Protein AF-A0A9Q3J7K1-F1 (afdb_monomer_lite)

Radius of gyration: 27.36 Å; chains: 1; bounding box: 69×39×63 Å

Secondary structure (DSSP, 8-state):
----------EEEEETTTEEEE---GGGTTS-SEEEGGG--PPPP--TTT-TT--PPPPPPP---GGG-SS-----SEEEEEEETTEEEEEEE-PPP----TTS---EEEEEEEEEEEETTEEEEEEEEEE---SS----EEEESP-------

Sequence (153 aa):
MRDSSVGPFTIIKFIGKNSEEVKLTEERSRKHSVFPVSIVKPYFQTEEDKFPSRKKSPNPPEIVDVEDSPGPVKKIINARNIRLNGKDQRQYLTPPEIVEVEDSPQPVKKIINARKIILNGKDQRQYLVRFKNRQQIKTNSWLKMPYQMGTFI

Foldseek 3Di:
DDPPDDDDWDFPDDDPDFKTFTDDDPVCPVDGRIDTPVSDDDDDDDDCVVCVPDDDDPDDDDDDDPVPDPDDQPDFPDKDWDQDPNDIDIDTDGDDDDPPPVPDQQAWPDFPDKDWDQDPNDIFIWTQTDGDDDDDDPDRDIDGDPDPHDDDD

Organism: NCBI:txid1389203

Structure (mmCIF, N/CA/C/O backbone):
data_AF-A0A9Q3J7K1-F1
#
_entry.id   AF-A0A9Q3J7K1-F1
#
loop_
_atom_site.group_PDB
_atom_site.id
_atom_site.type_symbol
_atom_site.label_atom_id
_atom_site.label_alt_id
_atom_site.label_comp_id
_atom_site.label_asym_id
_atom_site.label_entity_id
_atom_site.label_seq_id
_atom_site.pdbx_PDB_ins_code
_atom_site.Cartn_x
_atom_site.Cartn_y
_atom_site.Cartn_z
_atom_site.occupancy
_atom_site.B_iso_or_equiv
_atom_site.auth_seq_id
_atom_site.auth_comp_id
_atom_site.auth_asym_id
_atom_site.auth_atom_id
_atom_site.pdbx_PDB_model_num
ATOM 1 N N . MET A 1 1 ? -17.997 -6.821 -1.930 1.00 43.47 1 MET A N 1
ATOM 2 C CA . MET A 1 1 ? -17.929 -5.695 -0.970 1.00 43.47 1 MET A CA 1
ATOM 3 C C . MET A 1 1 ? -16.469 -5.525 -0.577 1.00 43.47 1 MET A C 1
ATOM 5 O O . MET A 1 1 ? -15.836 -6.536 -0.312 1.00 43.47 1 MET A O 1
ATOM 9 N N . ARG A 1 2 ? -15.885 -4.322 -0.659 1.00 52.41 2 ARG A N 1
ATOM 10 C CA . ARG A 1 2 ? -14.481 -4.111 -0.262 1.00 52.41 2 ARG A CA 1
ATOM 11 C C . ARG A 1 2 ? -14.428 -3.989 1.258 1.00 52.41 2 ARG A C 1
ATOM 13 O O . ARG A 1 2 ? -15.049 -3.078 1.797 1.00 52.41 2 ARG A O 1
ATOM 20 N N . ASP A 1 3 ? -13.683 -4.869 1.915 1.00 52.28 3 ASP A N 1
ATOM 21 C CA . ASP A 1 3 ? -13.333 -4.731 3.329 1.00 52.28 3 ASP A CA 1
ATOM 22 C C . ASP A 1 3 ? -12.390 -3.531 3.497 1.00 52.28 3 ASP A C 1
ATOM 24 O O . ASP A 1 3 ? -11.168 -3.672 3.498 1.00 52.28 3 ASP A O 1
ATOM 28 N N . SER A 1 4 ? -12.938 -2.318 3.590 1.00 75.19 4 SER A N 1
ATOM 29 C CA . SER A 1 4 ? -12.149 -1.126 3.905 1.00 75.19 4 SER A CA 1
ATOM 30 C C . SER A 1 4 ? -11.947 -1.036 5.417 1.00 75.19 4 SER A C 1
ATOM 32 O O . SER A 1 4 ? -12.564 -0.219 6.101 1.00 75.19 4 SER A O 1
ATOM 34 N N . SER A 1 5 ? -11.104 -1.910 5.964 1.00 82.06 5 SER A N 1
ATOM 35 C CA . SER A 1 5 ? -10.513 -1.668 7.281 1.00 82.06 5 SER A CA 1
ATOM 36 C C . SER A 1 5 ? -9.595 -0.456 7.175 1.00 82.06 5 SER A C 1
ATOM 38 O O . SER A 1 5 ? -8.946 -0.261 6.146 1.00 82.06 5 SER A O 1
ATOM 40 N N . VAL A 1 6 ? -9.555 0.385 8.208 1.00 83.19 6 VAL A N 1
ATOM 41 C CA . VAL A 1 6 ? -8.732 1.586 8.143 1.00 83.19 6 VAL A CA 1
ATOM 42 C C . VAL A 1 6 ? -7.902 1.772 9.388 1.00 83.19 6 VAL A C 1
ATOM 44 O O . VAL A 1 6 ? -8.455 1.793 10.478 1.00 83.19 6 VAL A O 1
ATOM 47 N N . GLY A 1 7 ? -6.612 2.013 9.160 1.00 73.69 7 GLY A N 1
ATOM 48 C CA . GLY A 1 7 ? -5.622 2.347 10.170 1.00 73.69 7 GLY A CA 1
ATOM 49 C C . GLY A 1 7 ? -5.248 1.168 11.072 1.00 73.69 7 GLY A C 1
ATOM 50 O O . GLY A 1 7 ? -6.078 0.305 11.356 1.00 73.69 7 GLY A O 1
ATOM 51 N N . PRO A 1 8 ? -4.012 1.142 11.577 1.00 86.50 8 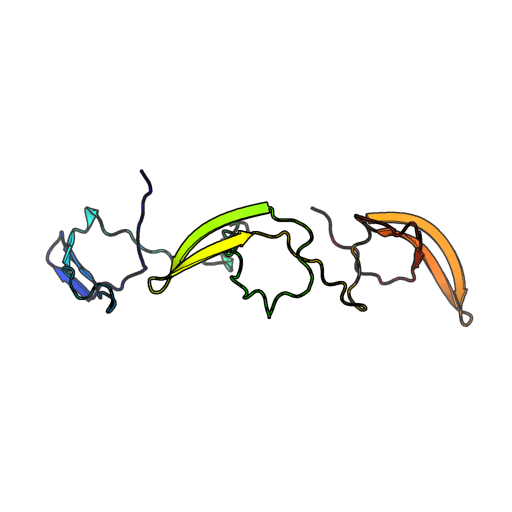PRO A N 1
ATOM 52 C CA . PRO A 1 8 ? -3.781 0.708 12.939 1.00 86.50 8 PRO A CA 1
ATOM 53 C C . PRO A 1 8 ? -4.187 1.843 13.888 1.00 86.50 8 PRO A C 1
ATOM 55 O O . PRO A 1 8 ? -3.805 2.997 13.689 1.00 86.50 8 PRO A O 1
ATOM 58 N N . PHE A 1 9 ? -4.956 1.522 14.924 1.00 90.50 9 PHE A N 1
ATOM 59 C CA . PHE A 1 9 ? -5.256 2.455 16.003 1.00 90.50 9 PHE A CA 1
ATOM 60 C C . PHE A 1 9 ? -4.846 1.874 17.348 1.00 90.50 9 PHE A C 1
ATOM 62 O O . PHE A 1 9 ? -4.862 0.660 17.545 1.00 90.50 9 PHE A O 1
ATOM 69 N N . THR A 1 10 ? -4.503 2.753 18.284 1.00 90.50 10 THR A N 1
ATOM 70 C CA . THR A 1 10 ? -4.155 2.360 19.649 1.00 90.50 10 THR A CA 1
ATOM 71 C C . THR A 1 10 ? -5.411 2.302 20.510 1.00 90.50 10 THR A C 1
ATOM 73 O O . THR A 1 10 ? -6.167 3.275 20.570 1.00 90.50 10 THR A O 1
ATOM 76 N N . ILE A 1 11 ? -5.611 1.180 21.198 1.00 91.38 11 ILE A N 1
ATOM 77 C CA . ILE A 1 11 ? -6.655 1.032 22.214 1.00 91.38 11 ILE A CA 1
ATOM 78 C C . ILE A 1 11 ? -6.185 1.756 23.477 1.00 91.38 11 ILE A C 1
ATOM 80 O O . ILE A 1 11 ? -5.095 1.495 23.980 1.00 91.38 11 ILE A O 1
ATOM 84 N N . ILE A 1 12 ? -7.000 2.685 23.968 1.00 91.62 12 ILE A N 1
ATOM 85 C CA . ILE A 1 12 ? -6.739 3.438 25.198 1.00 91.62 12 ILE A CA 1
ATOM 86 C C . ILE A 1 12 ? -7.236 2.638 26.401 1.00 91.62 12 ILE A C 1
ATOM 88 O O . ILE A 1 12 ? -6.515 2.479 27.383 1.00 91.62 12 ILE A O 1
ATOM 92 N N . LYS A 1 13 ? -8.479 2.147 26.335 1.00 92.06 13 LYS A N 1
ATOM 93 C CA . LYS A 1 13 ? -9.107 1.387 27.420 1.00 92.06 13 LYS A CA 1
ATOM 94 C C . LYS A 1 13 ? -10.199 0.454 26.911 1.00 92.06 13 LYS A C 1
ATOM 96 O O . LYS A 1 13 ? -10.828 0.715 25.888 1.00 92.06 13 LYS A O 1
ATOM 101 N N . PHE A 1 14 ? -10.477 -0.586 27.687 1.00 91.81 14 PHE A N 1
ATOM 102 C CA . PHE A 1 14 ? -11.640 -1.448 27.498 1.00 91.81 14 PHE A CA 1
ATOM 103 C C . PHE A 1 14 ? -12.835 -0.879 28.263 1.00 91.81 14 PHE A C 1
ATOM 105 O O . PHE A 1 14 ? -12.733 -0.548 29.446 1.00 91.81 14 PHE A O 1
ATOM 112 N N . ILE A 1 15 ? -13.973 -0.752 27.585 1.00 88.81 15 ILE A N 1
ATOM 113 C CA . ILE A 1 15 ? -15.240 -0.318 28.172 1.00 88.81 15 ILE A CA 1
ATOM 114 C C . ILE A 1 15 ? -16.125 -1.556 28.311 1.00 88.81 15 ILE A C 1
ATOM 116 O O . ILE A 1 15 ? -16.802 -1.992 27.378 1.00 88.81 15 ILE A O 1
ATOM 120 N N . GLY A 1 16 ? -16.098 -2.141 29.508 1.00 89.94 16 GLY A N 1
ATOM 121 C CA . GLY A 1 16 ? -16.775 -3.405 29.779 1.00 89.94 16 GLY A CA 1
ATOM 122 C C . GLY A 1 16 ? -16.193 -4.555 28.950 1.00 89.94 16 GLY A C 1
ATOM 123 O O . GLY A 1 16 ? -15.001 -4.583 28.661 1.00 89.94 16 GLY A O 1
ATOM 124 N N . LYS A 1 17 ? -17.041 -5.525 28.589 1.00 89.44 17 LYS A N 1
ATOM 125 C CA . LYS A 1 17 ? -16.628 -6.731 27.845 1.00 89.44 17 LYS A CA 1
ATOM 126 C C . LYS A 1 17 ? -16.696 -6.580 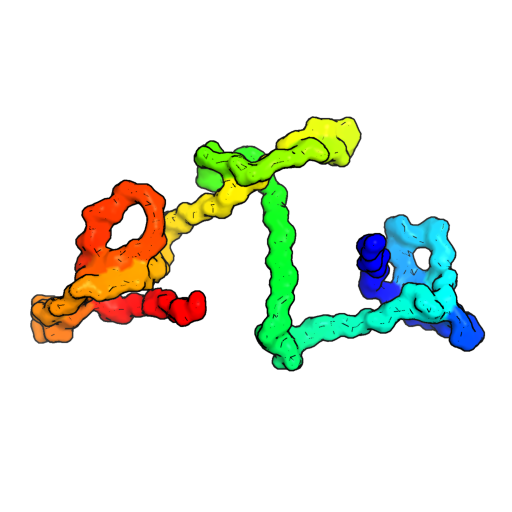26.325 1.00 89.44 17 LYS A C 1
ATOM 128 O O . LYS A 1 17 ? -16.065 -7.351 25.613 1.00 89.44 17 LYS A O 1
ATOM 133 N N . ASN A 1 18 ? -17.485 -5.623 25.837 1.00 92.25 18 ASN A N 1
ATOM 134 C CA . ASN A 1 18 ? -17.936 -5.616 24.444 1.00 92.25 18 ASN A CA 1
ATOM 135 C C . ASN A 1 18 ? -17.453 -4.406 23.647 1.00 92.25 18 ASN A C 1
ATOM 137 O O . ASN A 1 18 ? -17.707 -4.368 22.444 1.00 92.25 18 ASN A O 1
ATOM 141 N N . SER A 1 19 ? -16.774 -3.445 24.278 1.00 92.31 19 SER A N 1
ATOM 142 C CA . SER A 1 19 ? -16.375 -2.200 23.625 1.00 92.31 19 SER A CA 1
ATOM 143 C C . SER A 1 19 ? -14.968 -1.766 24.015 1.00 92.31 19 SER A C 1
ATOM 145 O O . SER A 1 19 ? -14.513 -1.990 25.135 1.00 92.31 19 SER A O 1
ATOM 147 N N . GLU A 1 20 ? -14.307 -1.082 23.094 1.00 93.00 20 GLU A N 1
ATOM 148 C CA . GLU A 1 20 ? -12.959 -0.545 23.244 1.00 93.00 20 GLU A CA 1
ATOM 149 C C . GLU A 1 20 ? -12.952 0.932 22.870 1.00 93.00 20 GLU A C 1
ATOM 151 O O . GLU A 1 20 ? -13.578 1.348 21.893 1.00 93.00 20 GLU A O 1
ATOM 156 N N . GLU A 1 21 ? -12.240 1.735 23.653 1.00 92.25 21 GLU A N 1
ATOM 157 C CA . GLU A 1 21 ? -11.950 3.115 23.303 1.00 92.25 21 GLU A CA 1
ATOM 158 C C . GLU A 1 21 ? -10.641 3.193 22.525 1.00 92.25 21 GLU A C 1
ATOM 160 O O . GLU A 1 21 ? -9.602 2.692 22.955 1.00 92.25 21 GLU A O 1
ATOM 165 N N . VAL A 1 22 ? -10.698 3.870 21.388 1.00 91.88 22 VAL A N 1
ATOM 166 C CA . VAL A 1 22 ? -9.646 3.942 20.390 1.00 91.88 22 VAL A CA 1
ATOM 167 C C . VAL A 1 22 ? -9.174 5.384 20.240 1.00 91.88 22 VAL A C 1
ATOM 169 O O . VAL A 1 22 ? -9.975 6.314 20.117 1.00 91.88 22 VAL A O 1
ATOM 172 N N . LYS A 1 23 ? -7.853 5.580 20.198 1.00 91.44 23 LYS A N 1
ATOM 173 C CA . LYS A 1 23 ? -7.246 6.884 19.919 1.00 91.44 23 LYS A CA 1
ATOM 174 C C . LYS A 1 23 ? -7.400 7.225 18.436 1.00 91.44 23 LYS A C 1
ATOM 176 O O . LYS A 1 23 ? -6.674 6.697 17.596 1.00 91.44 23 LYS A O 1
ATOM 181 N N . LEU A 1 24 ? -8.342 8.109 18.118 1.00 88.44 24 LEU A N 1
ATOM 182 C CA . LEU A 1 24 ? -8.574 8.584 16.754 1.00 88.44 24 LEU A CA 1
ATOM 183 C C . LEU A 1 24 ? -7.597 9.709 16.380 1.00 88.44 24 LEU A C 1
ATOM 185 O O . LEU A 1 24 ? -7.267 10.561 17.202 1.00 88.44 24 LEU A O 1
ATOM 189 N N . THR A 1 25 ? -7.144 9.712 15.126 1.00 86.44 25 THR A N 1
ATOM 190 C CA . THR A 1 25 ? -6.385 10.818 14.523 1.00 86.44 25 THR A CA 1
ATOM 191 C C . THR A 1 25 ? -7.285 12.027 14.252 1.00 86.44 25 THR A C 1
ATOM 193 O O . THR A 1 25 ? -8.509 11.892 14.188 1.00 86.44 25 THR A O 1
ATOM 196 N N . GLU A 1 26 ? -6.695 13.213 14.072 1.00 79.88 26 GLU A N 1
ATOM 197 C CA . GLU A 1 26 ? -7.425 14.488 13.944 1.00 79.88 26 GLU A CA 1
ATOM 198 C C . GLU A 1 26 ? -8.507 14.470 12.856 1.00 79.88 26 GLU A C 1
ATOM 200 O O . GLU A 1 26 ? -9.624 14.935 13.091 1.00 79.88 26 GLU A O 1
ATOM 205 N N . GLU A 1 27 ? -8.241 13.817 11.720 1.00 82.75 27 GLU A N 1
ATOM 206 C CA . GLU A 1 27 ? -9.197 13.625 10.618 1.00 82.75 27 GLU A CA 1
ATOM 207 C C . GLU A 1 27 ? -10.496 12.910 11.042 1.00 82.75 27 GLU A C 1
ATOM 209 O O . GLU A 1 27 ? -11.526 13.006 10.373 1.00 82.75 27 GLU A O 1
ATOM 214 N N . ARG A 1 28 ? -10.459 12.158 12.150 1.00 82.56 28 ARG A N 1
ATOM 215 C CA . ARG A 1 28 ? -11.559 11.325 12.665 1.00 82.56 28 ARG A CA 1
ATOM 216 C C . ARG A 1 28 ? -12.027 11.729 14.049 1.00 82.56 28 ARG A C 1
ATOM 218 O O . ARG A 1 28 ? -12.910 11.067 14.583 1.00 82.56 28 ARG A O 1
ATOM 225 N N . SER A 1 29 ? -11.508 12.827 14.586 1.00 82.06 29 SER A N 1
ATOM 226 C CA . SER A 1 29 ? -11.879 13.380 15.894 1.00 82.06 29 SER A CA 1
ATOM 227 C C . SER A 1 29 ? -13.389 13.586 16.072 1.00 82.06 29 SER A C 1
ATOM 229 O O . SER A 1 29 ? -13.902 13.490 17.179 1.00 82.06 29 SER A O 1
ATOM 231 N N . ARG A 1 30 ? -14.120 13.820 14.973 1.00 86.94 30 ARG A N 1
ATOM 232 C CA . ARG A 1 30 ? -15.584 13.988 14.963 1.00 86.94 30 ARG A CA 1
ATOM 233 C C . ARG A 1 30 ? -16.376 12.684 15.124 1.00 86.94 30 ARG A C 1
ATOM 235 O O . ARG A 1 30 ? -17.594 12.742 15.255 1.00 86.94 30 ARG A O 1
ATOM 242 N N . LYS A 1 31 ? -15.735 11.513 15.041 1.00 86.69 31 LYS A N 1
ATOM 243 C CA . LYS A 1 31 ? -16.390 10.209 15.230 1.00 86.69 31 LYS A CA 1
ATOM 244 C C . LYS A 1 31 ? -16.275 9.761 16.685 1.00 86.69 31 LYS A C 1
ATOM 246 O O . LYS A 1 31 ? -15.355 10.158 17.391 1.00 86.69 31 LYS A O 1
ATOM 251 N N . HIS A 1 32 ? -17.191 8.894 17.116 1.00 86.31 32 HIS A N 1
ATOM 252 C CA . HIS A 1 32 ? -17.109 8.276 18.438 1.00 86.31 32 HIS A CA 1
ATOM 253 C C . HIS A 1 32 ? -15.803 7.486 18.582 1.00 86.31 32 HIS A C 1
ATOM 255 O O . HIS A 1 32 ? -15.471 6.693 17.704 1.00 86.31 32 HIS A O 1
ATOM 261 N N . SER A 1 33 ? -15.084 7.697 19.687 1.00 91.31 33 SER A N 1
ATOM 262 C CA . SER A 1 33 ? -13.849 6.970 20.012 1.00 91.31 33 SER A CA 1
ATOM 263 C C . SER A 1 33 ? -14.108 5.532 20.463 1.00 91.31 33 SER A C 1
ATOM 265 O O . SER A 1 33 ? -13.180 4.732 20.494 1.00 91.31 33 SER A O 1
ATOM 267 N N . VAL A 1 34 ? -15.351 5.188 20.807 1.00 93.56 34 VAL A N 1
ATOM 268 C CA . VAL A 1 34 ? -15.726 3.880 21.354 1.00 93.56 34 VAL A CA 1
ATOM 269 C C . VAL A 1 34 ? -16.334 2.999 20.271 1.00 93.56 34 VAL A C 1
ATOM 271 O O . VAL A 1 34 ? -17.335 3.370 19.656 1.00 93.56 34 VAL A O 1
ATOM 274 N N . PHE A 1 35 ? -15.764 1.811 20.080 1.00 92.00 35 PHE A N 1
ATOM 275 C CA . PHE A 1 35 ? -16.203 0.840 19.081 1.00 92.00 35 PHE A CA 1
ATOM 276 C C . PHE A 1 35 ? -16.465 -0.532 19.716 1.00 92.00 35 PHE A C 1
ATOM 278 O O . PHE A 1 35 ? -15.743 -0.924 20.633 1.00 92.00 35 PHE A O 1
ATOM 285 N N . PRO A 1 36 ? -17.473 -1.290 19.245 1.00 93.94 36 PRO A N 1
ATOM 286 C CA . PRO A 1 36 ? -17.686 -2.653 19.707 1.00 93.94 36 PRO A CA 1
ATOM 287 C C . PRO A 1 36 ? -16.574 -3.590 19.215 1.00 93.94 36 PRO A C 1
ATOM 289 O O . PRO A 1 36 ? -16.166 -3.524 18.057 1.00 93.94 36 PRO A O 1
ATOM 292 N N . VAL A 1 37 ? -16.145 -4.535 20.052 1.00 91.00 37 VAL A N 1
ATOM 293 C CA . VAL A 1 37 ? -15.040 -5.472 19.749 1.00 91.00 37 VAL A CA 1
ATOM 294 C C . VAL A 1 37 ? -15.306 -6.271 18.464 1.00 91.00 37 VAL A C 1
ATOM 296 O O . VAL A 1 37 ? -14.387 -6.580 17.718 1.00 91.00 37 VAL A O 1
ATOM 299 N N . SER A 1 38 ? -16.578 -6.523 18.129 1.00 90.88 38 SER A N 1
ATOM 300 C CA . SER A 1 38 ? -16.987 -7.227 16.899 1.00 90.88 38 SER A CA 1
ATOM 301 C C . SER A 1 38 ? -16.540 -6.572 15.583 1.00 90.88 38 SER A C 1
ATOM 303 O O . SER A 1 38 ? -16.452 -7.262 14.569 1.00 90.88 38 SER A O 1
ATOM 305 N N . ILE A 1 39 ? -16.280 -5.258 15.574 1.00 89.19 39 ILE A N 1
ATOM 306 C CA . ILE A 1 39 ? -15.839 -4.533 14.368 1.00 89.19 39 ILE A CA 1
ATOM 307 C C . ILE A 1 39 ? -14.359 -4.148 14.418 1.00 89.19 39 ILE A C 1
ATOM 309 O O . ILE A 1 39 ? -13.800 -3.728 13.402 1.00 89.19 39 ILE A O 1
ATOM 313 N N . VAL A 1 40 ? -13.727 -4.284 15.584 1.00 88.81 40 VAL A N 1
ATOM 314 C CA . VAL A 1 40 ? -12.297 -4.051 15.753 1.00 88.81 40 VAL A CA 1
ATOM 315 C C . VAL A 1 40 ? -11.561 -5.303 15.293 1.00 88.81 40 VAL A C 1
ATOM 317 O O . VAL A 1 40 ? -11.902 -6.424 15.661 1.00 88.81 40 VAL A O 1
ATOM 320 N N . LYS A 1 41 ? -10.546 -5.121 14.448 1.00 88.50 41 LYS A N 1
ATOM 321 C CA . LYS A 1 41 ? -9.690 -6.216 13.989 1.00 88.50 41 LYS A CA 1
ATOM 322 C C . LYS A 1 41 ? -8.304 -6.061 14.611 1.00 88.50 41 LYS A C 1
ATOM 324 O O . LYS A 1 41 ? -7.749 -4.964 14.524 1.00 88.50 41 LYS A O 1
ATOM 329 N N . PRO A 1 42 ? -7.720 -7.132 15.179 1.00 86.31 42 PRO A N 1
ATOM 330 C CA . PRO A 1 42 ? -6.337 -7.109 15.627 1.00 86.31 42 PRO A CA 1
ATOM 331 C C . PRO A 1 42 ? -5.411 -6.736 14.470 1.00 86.31 42 PRO A C 1
ATOM 333 O O . PRO A 1 42 ? -5.488 -7.314 13.381 1.00 86.31 42 PRO A O 1
ATOM 336 N N . TYR A 1 43 ? -4.538 -5.763 14.708 1.00 84.12 43 TYR A N 1
ATOM 337 C CA . TYR A 1 43 ? -3.511 -5.380 13.754 1.00 84.12 43 TYR A CA 1
ATOM 338 C C . TYR A 1 43 ? -2.229 -6.153 14.052 1.00 84.12 43 TYR A C 1
ATOM 340 O O . TYR A 1 43 ? -1.636 -5.997 15.118 1.00 84.12 43 TYR A O 1
ATOM 348 N N . PHE A 1 44 ? -1.790 -6.970 13.098 1.00 80.31 44 PHE A N 1
ATOM 349 C CA . PHE A 1 44 ? -0.501 -7.649 13.161 1.00 80.31 44 PHE A CA 1
ATOM 350 C C . PHE A 1 44 ? 0.477 -6.915 12.252 1.00 80.31 44 PHE A C 1
ATOM 352 O O . PHE A 1 44 ? 0.274 -6.854 11.035 1.00 80.31 44 PHE A O 1
ATOM 359 N N . GLN A 1 45 ? 1.538 -6.360 12.837 1.00 72.56 45 GLN A N 1
ATOM 360 C CA . GLN A 1 45 ? 2.630 -5.812 12.047 1.00 72.56 45 GLN A CA 1
ATOM 361 C C . GLN A 1 45 ? 3.232 -6.941 11.206 1.00 72.56 45 GLN A C 1
ATOM 363 O O . GLN A 1 45 ? 3.461 -8.050 11.689 1.00 72.56 45 GLN A O 1
ATOM 368 N N . THR A 1 46 ? 3.414 -6.686 9.913 1.00 70.44 46 THR A N 1
ATOM 369 C CA . THR A 1 46 ? 4.040 -7.675 9.035 1.00 70.44 46 THR A CA 1
ATOM 370 C C . THR A 1 46 ? 5.533 -7.670 9.324 1.00 70.44 46 THR A C 1
ATOM 372 O O . THR A 1 46 ? 6.218 -6.722 8.958 1.00 70.44 46 THR A O 1
ATOM 375 N N . GLU A 1 47 ? 6.022 -8.710 9.994 1.00 74.19 47 GLU A N 1
ATOM 376 C CA . GLU A 1 47 ? 7.458 -8.914 10.171 1.00 74.19 47 GLU A CA 1
ATOM 377 C C . GLU A 1 47 ? 8.053 -9.504 8.895 1.00 74.19 47 GLU A C 1
ATOM 379 O O . GLU A 1 47 ? 7.718 -10.621 8.490 1.00 74.19 47 GLU A O 1
ATOM 384 N N . GLU A 1 48 ? 8.906 -8.720 8.241 1.00 70.62 48 GLU A N 1
ATOM 385 C CA . GLU A 1 48 ? 9.527 -9.078 6.963 1.00 70.62 48 GLU A CA 1
ATOM 386 C C . GLU A 1 48 ? 10.459 -10.285 7.110 1.00 70.62 48 GLU A C 1
ATOM 388 O O . GLU A 1 48 ? 10.439 -11.180 6.265 1.00 70.62 48 GLU A O 1
ATOM 393 N N . ASP A 1 49 ? 11.175 -10.367 8.233 1.00 74.81 49 ASP A N 1
ATOM 394 C CA . ASP A 1 49 ? 12.133 -11.439 8.526 1.00 74.81 49 ASP A CA 1
ATOM 395 C C . ASP A 1 49 ? 11.454 -12.800 8.722 1.00 74.81 49 ASP A C 1
ATOM 397 O O . ASP A 1 49 ? 11.998 -13.847 8.372 1.00 74.81 49 ASP A O 1
ATOM 401 N N . LYS A 1 50 ? 10.228 -12.795 9.254 1.00 76.94 50 LYS A N 1
ATOM 402 C CA . LYS A 1 50 ? 9.472 -14.014 9.559 1.00 76.94 50 LYS A CA 1
ATOM 403 C C . LYS A 1 50 ? 8.755 -14.586 8.336 1.00 76.94 50 LYS A C 1
ATOM 405 O O . LYS A 1 50 ? 8.441 -15.776 8.307 1.00 76.94 50 LYS A O 1
ATOM 410 N N . PHE A 1 51 ? 8.500 -13.756 7.322 1.00 73.69 51 PHE A N 1
ATOM 411 C CA . PHE A 1 51 ? 7.777 -14.142 6.108 1.00 73.69 51 PHE A CA 1
ATOM 412 C C . PHE A 1 51 ? 8.435 -13.574 4.836 1.00 73.69 51 PHE A C 1
ATOM 414 O O . PHE A 1 51 ? 7.802 -12.797 4.113 1.00 73.69 51 PHE A O 1
ATOM 421 N N . PRO A 1 52 ? 9.664 -14.008 4.497 1.00 74.62 52 PRO A N 1
ATOM 422 C CA . PRO A 1 52 ? 10.435 -13.451 3.379 1.00 74.62 52 PRO A CA 1
ATOM 423 C C . PRO A 1 52 ? 9.793 -13.701 2.004 1.00 74.62 52 PRO A C 1
ATOM 425 O O . PRO A 1 52 ? 10.048 -12.978 1.045 1.00 74.62 52 PRO A O 1
ATOM 428 N N . SER A 1 53 ? 8.927 -14.711 1.886 1.00 76.62 53 SER A N 1
ATOM 429 C CA . SER A 1 53 ? 8.203 -15.041 0.651 1.00 76.62 53 SER A CA 1
ATOM 430 C C . SER A 1 53 ? 6.918 -14.228 0.444 1.00 76.62 53 SER A C 1
ATOM 432 O O . SER A 1 53 ? 6.277 -14.343 -0.607 1.00 76.62 53 SER A O 1
ATOM 434 N N . ARG A 1 54 ? 6.509 -13.399 1.417 1.00 75.44 54 ARG A N 1
ATOM 435 C CA . ARG A 1 54 ? 5.295 -12.586 1.305 1.00 75.44 54 ARG A CA 1
ATOM 436 C C . ARG A 1 54 ? 5.544 -11.435 0.332 1.00 75.44 54 ARG A C 1
ATOM 438 O O . ARG A 1 54 ? 6.242 -10.475 0.641 1.00 75.44 54 ARG A O 1
ATOM 445 N N . LYS A 1 55 ? 4.940 -11.511 -0.857 1.00 66.50 55 LYS A N 1
ATOM 446 C CA . LYS A 1 55 ? 4.999 -10.427 -1.847 1.00 66.50 55 LYS A CA 1
ATOM 447 C C . LYS A 1 55 ? 4.337 -9.178 -1.263 1.00 66.50 55 LYS A C 1
ATOM 449 O O . LYS A 1 55 ? 3.123 -9.169 -1.059 1.00 66.50 55 LYS A O 1
ATOM 454 N N . LYS A 1 56 ? 5.123 -8.129 -1.004 1.00 69.12 56 LYS A N 1
ATOM 455 C CA . LYS A 1 56 ? 4.574 -6.798 -0.722 1.00 69.12 56 LYS A CA 1
ATOM 456 C C . LYS A 1 56 ? 3.789 -6.342 -1.949 1.00 69.12 56 LYS A C 1
ATOM 458 O O . LYS A 1 56 ? 4.218 -6.574 -3.082 1.00 69.12 56 LYS A O 1
ATOM 463 N N . SER A 1 57 ? 2.633 -5.722 -1.733 1.00 65.56 57 SER A N 1
ATOM 464 C CA . SER A 1 57 ? 1.949 -5.030 -2.823 1.00 65.56 57 SER A CA 1
ATOM 465 C C . SER A 1 57 ? 2.909 -3.986 -3.397 1.00 65.56 57 SER A C 1
ATOM 467 O O . SER A 1 57 ? 3.532 -3.274 -2.605 1.00 65.56 57 SER A O 1
ATOM 469 N N . PRO A 1 58 ? 3.062 -3.896 -4.727 1.00 70.06 58 PRO A N 1
ATOM 470 C CA . PRO A 1 58 ? 3.910 -2.875 -5.322 1.00 70.06 58 PRO A CA 1
ATOM 471 C C . PRO A 1 58 ? 3.444 -1.496 -4.854 1.00 70.06 58 PRO A C 1
ATOM 473 O O . PRO A 1 58 ? 2.237 -1.243 -4.772 1.00 70.06 58 PRO A O 1
ATOM 476 N N . ASN A 1 59 ? 4.402 -0.628 -4.526 1.00 69.69 59 ASN A N 1
ATOM 477 C CA . ASN A 1 59 ? 4.092 0.746 -4.159 1.00 69.69 59 ASN A CA 1
ATOM 478 C C . ASN A 1 59 ? 3.309 1.408 -5.303 1.00 69.69 59 ASN A C 1
ATOM 480 O O . ASN A 1 59 ? 3.601 1.144 -6.477 1.00 69.69 59 ASN A O 1
ATOM 484 N N . PRO A 1 60 ? 2.296 2.233 -4.985 1.00 69.50 60 PRO A N 1
ATOM 485 C CA . PRO A 1 60 ? 1.601 2.991 -6.008 1.00 69.50 60 PRO A CA 1
ATOM 486 C C . PRO A 1 60 ? 2.606 3.872 -6.769 1.00 69.50 60 PRO A C 1
ATOM 488 O O . PRO A 1 60 ? 3.566 4.351 -6.163 1.00 69.50 60 PRO A O 1
ATOM 491 N N . PRO A 1 61 ? 2.410 4.068 -8.085 1.00 70.00 61 PRO A N 1
ATOM 492 C CA . PRO A 1 61 ? 3.297 4.904 -8.881 1.00 70.00 61 PRO A CA 1
ATOM 493 C C . PRO A 1 61 ? 3.300 6.339 -8.348 1.00 70.00 61 PRO A C 1
ATOM 495 O O . PRO A 1 61 ? 2.249 6.871 -7.979 1.00 70.00 61 PRO A O 1
ATOM 498 N N . GLU A 1 62 ? 4.486 6.940 -8.318 1.00 71.94 62 GLU A N 1
ATOM 499 C CA . GLU A 1 62 ? 4.685 8.331 -7.926 1.00 71.94 62 GLU A CA 1
ATOM 500 C C . GLU A 1 62 ? 3.996 9.280 -8.916 1.00 71.94 62 GLU A C 1
ATOM 502 O O . GLU A 1 62 ? 3.919 9.007 -10.118 1.00 71.94 62 GLU A O 1
ATOM 507 N N . ILE A 1 63 ? 3.443 10.377 -8.396 1.00 71.19 63 ILE A N 1
ATOM 508 C CA . ILE A 1 63 ? 2.811 11.424 -9.199 1.00 71.19 63 ILE A CA 1
ATOM 509 C C . ILE A 1 63 ? 3.865 12.506 -9.398 1.00 71.19 63 ILE A C 1
ATOM 511 O O . ILE A 1 63 ? 4.242 13.165 -8.437 1.00 71.19 63 ILE A O 1
ATOM 515 N N . VAL A 1 64 ? 4.323 12.655 -10.637 1.00 70.06 64 VAL A N 1
ATOM 516 C CA . VAL A 1 64 ? 5.343 13.632 -11.032 1.00 70.06 64 VAL A CA 1
ATOM 517 C C . VAL A 1 64 ? 4.681 14.706 -11.891 1.00 70.06 64 VAL A C 1
ATOM 519 O O . VAL A 1 64 ? 3.815 14.389 -12.717 1.00 70.06 64 VAL A O 1
ATOM 522 N N . ASP A 1 65 ? 5.068 15.962 -11.686 1.00 67.00 65 ASP A N 1
ATOM 523 C CA . ASP A 1 65 ? 4.635 17.065 -12.537 1.00 67.00 65 ASP A CA 1
ATOM 524 C C . ASP A 1 65 ? 5.322 16.989 -13.909 1.00 67.00 65 ASP A C 1
ATOM 526 O O . ASP A 1 65 ? 6.388 16.402 -14.076 1.00 67.00 65 ASP A O 1
ATOM 530 N N . VAL A 1 66 ? 4.691 17.554 -14.943 1.00 63.84 66 VAL A N 1
ATOM 531 C CA . VAL A 1 66 ? 5.198 17.447 -16.327 1.00 63.84 66 VAL A CA 1
ATOM 532 C C . VAL A 1 66 ? 6.590 18.076 -16.470 1.00 63.84 66 VAL A C 1
ATOM 534 O O . VAL A 1 66 ? 7.401 17.591 -17.258 1.00 63.84 66 VAL A O 1
ATOM 537 N N . GLU A 1 67 ? 6.869 19.122 -15.693 1.00 63.28 67 GLU A N 1
ATOM 538 C CA . GLU A 1 67 ? 8.145 19.848 -15.692 1.00 63.28 67 GLU A CA 1
ATOM 539 C C . GLU A 1 67 ? 9.298 19.008 -15.126 1.00 63.28 67 GLU A C 1
ATOM 541 O O . GLU A 1 67 ? 10.420 19.115 -15.612 1.00 63.28 67 GLU A O 1
ATOM 546 N N . ASP A 1 68 ? 9.001 18.100 -14.194 1.00 63.66 68 ASP A N 1
ATOM 547 C CA . ASP A 1 68 ? 9.973 17.198 -13.564 1.00 63.66 68 ASP A CA 1
ATOM 548 C C . ASP A 1 68 ? 10.072 15.840 -14.281 1.00 63.66 68 ASP A C 1
ATOM 550 O O . ASP A 1 68 ? 10.718 14.903 -13.802 1.00 63.66 68 ASP A O 1
ATOM 554 N N . SER A 1 69 ? 9.407 15.689 -15.432 1.00 61.62 69 SER A N 1
ATOM 555 C CA . SER A 1 69 ? 9.445 14.432 -16.174 1.00 61.62 69 SER A CA 1
ATOM 556 C C . SER A 1 69 ? 10.822 14.215 -16.830 1.00 61.62 69 SER A C 1
ATOM 558 O O . SER A 1 69 ? 11.365 15.127 -17.453 1.00 61.62 69 SER A O 1
ATOM 560 N N . PRO A 1 70 ? 11.401 13.000 -16.740 1.00 58.69 70 PRO A N 1
ATOM 561 C CA . PRO A 1 70 ? 12.760 12.716 -17.215 1.00 58.69 70 PRO A CA 1
ATOM 562 C C . PRO A 1 70 ? 12.914 12.739 -18.746 1.00 58.69 70 PRO A C 1
ATOM 564 O O . PRO A 1 70 ? 14.021 12.546 -19.253 1.00 58.69 70 PRO A O 1
ATOM 567 N N . GLY A 1 71 ? 11.834 12.973 -19.497 1.00 66.00 71 GLY A N 1
ATOM 568 C CA . GLY A 1 71 ? 11.863 12.958 -20.949 1.00 66.00 71 GLY A CA 1
ATOM 569 C C . GLY A 1 71 ? 10.487 13.077 -21.611 1.00 66.00 71 GLY A C 1
ATOM 570 O O . GLY A 1 71 ? 9.444 13.092 -20.952 1.00 66.00 71 GLY A O 1
ATOM 571 N N . PRO A 1 72 ? 10.459 13.161 -22.954 1.00 65.88 72 PRO A N 1
ATOM 572 C CA . PRO A 1 72 ? 9.220 13.232 -23.714 1.00 65.88 72 PRO A CA 1
ATOM 573 C C . PRO A 1 72 ? 8.412 11.933 -23.588 1.00 65.88 72 PRO A C 1
ATOM 575 O O . PRO A 1 72 ? 8.901 10.832 -23.855 1.00 65.88 72 PRO A O 1
ATOM 578 N N . VAL A 1 73 ? 7.126 12.061 -23.256 1.00 65.56 73 VAL A N 1
ATOM 579 C CA . VAL A 1 73 ? 6.213 10.920 -23.098 1.00 65.56 73 VAL A CA 1
ATOM 580 C C . VAL A 1 73 ? 6.013 10.190 -24.430 1.00 65.56 73 VAL A C 1
ATOM 582 O O . VAL A 1 73 ? 5.299 10.650 -25.317 1.00 65.56 73 VAL A O 1
ATOM 585 N N . LYS A 1 74 ? 6.597 8.994 -24.556 1.00 68.00 74 LYS A N 1
ATOM 586 C CA . LYS A 1 74 ? 6.497 8.165 -25.776 1.00 68.00 74 LYS A CA 1
ATOM 587 C C . LYS A 1 74 ? 5.154 7.447 -25.912 1.00 68.00 74 LYS A C 1
ATOM 589 O O . LYS A 1 74 ? 4.708 7.156 -27.019 1.00 68.00 74 LYS A O 1
ATOM 594 N N . LYS A 1 75 ? 4.534 7.080 -24.786 1.00 67.62 75 LYS A N 1
ATOM 595 C CA . LYS A 1 75 ? 3.296 6.292 -24.756 1.00 67.62 75 LYS A CA 1
ATOM 596 C C . LYS A 1 75 ? 2.528 6.519 -23.461 1.00 67.62 75 LYS A C 1
ATOM 598 O O . LYS A 1 75 ? 3.118 6.552 -22.388 1.00 67.62 75 LYS A O 1
ATOM 603 N N . ILE A 1 76 ? 1.203 6.562 -23.567 1.00 75.50 76 ILE A N 1
ATOM 604 C CA . ILE A 1 76 ? 0.280 6.595 -22.431 1.00 75.50 76 ILE A CA 1
ATOM 605 C C . ILE A 1 76 ? -0.348 5.203 -22.283 1.00 75.50 76 ILE A C 1
ATOM 607 O O . ILE A 1 76 ? -0.868 4.641 -23.246 1.00 75.50 76 ILE A O 1
ATOM 611 N N . ILE A 1 77 ? -0.254 4.626 -21.086 1.00 78.12 77 ILE A N 1
ATOM 612 C CA . ILE A 1 77 ? -0.851 3.333 -20.724 1.00 78.12 77 ILE A CA 1
ATOM 613 C C . ILE A 1 77 ? -2.292 3.531 -20.267 1.00 78.12 77 ILE A C 1
ATOM 615 O O . ILE A 1 77 ? -3.166 2.744 -20.620 1.00 78.12 77 ILE A O 1
ATOM 619 N N . ASN A 1 78 ? -2.537 4.561 -19.458 1.00 69.62 78 ASN A N 1
ATOM 620 C CA . ASN A 1 78 ? -3.856 4.835 -18.906 1.00 69.62 78 ASN A CA 1
ATOM 621 C C . ASN A 1 78 ? -4.033 6.333 -18.632 1.00 69.62 78 ASN A C 1
ATOM 623 O O . ASN A 1 78 ? -3.051 7.066 -18.532 1.00 69.62 78 ASN A O 1
ATOM 627 N N . ALA A 1 79 ? -5.274 6.786 -18.488 1.00 78.38 79 ALA A N 1
ATOM 628 C CA . ALA A 1 79 ? -5.601 8.155 -18.118 1.00 78.38 79 ALA A CA 1
ATOM 629 C C . ALA A 1 79 ? -6.787 8.176 -17.150 1.00 78.38 79 ALA A C 1
ATOM 631 O O . ALA A 1 79 ? -7.708 7.369 -17.266 1.00 78.38 79 ALA A O 1
ATOM 632 N N . ARG A 1 80 ? -6.789 9.124 -16.213 1.00 72.75 80 ARG A N 1
ATOM 633 C CA . ARG A 1 80 ? -7.924 9.361 -15.312 1.00 72.75 80 ARG A CA 1
ATOM 634 C C . ARG A 1 80 ? -8.133 10.848 -15.064 1.00 72.75 80 ARG A C 1
ATOM 636 O O . ARG A 1 80 ? -7.171 11.611 -15.048 1.00 72.75 80 ARG A O 1
ATOM 643 N N . ASN A 1 81 ? -9.380 11.230 -14.815 1.00 73.81 81 ASN A N 1
ATOM 644 C CA . ASN A 1 81 ? -9.732 12.574 -14.367 1.00 73.81 81 ASN A CA 1
ATOM 645 C C . ASN A 1 81 ? -9.931 12.552 -12.853 1.00 73.81 81 ASN A C 1
ATOM 647 O O . ASN A 1 81 ? -10.599 11.659 -12.329 1.00 73.81 81 ASN A O 1
ATOM 651 N N . ILE A 1 82 ? -9.349 13.524 -12.164 1.00 79.38 82 ILE A N 1
ATOM 652 C CA . ILE A 1 82 ? -9.469 13.689 -10.719 1.00 79.38 82 ILE A CA 1
ATOM 653 C C . ILE A 1 82 ? -9.732 15.151 -10.386 1.00 79.38 82 ILE A C 1
ATOM 655 O O . ILE A 1 82 ? -9.299 16.046 -11.106 1.00 79.38 82 ILE A O 1
ATOM 659 N N . ARG A 1 83 ? -10.423 15.395 -9.274 1.00 78.00 83 ARG A N 1
ATOM 660 C CA . ARG A 1 83 ? -10.633 16.743 -8.750 1.00 78.00 83 ARG A CA 1
ATOM 661 C C . ARG A 1 83 ? -9.740 16.940 -7.534 1.00 78.00 83 ARG A C 1
ATOM 663 O O . ARG A 1 83 ? -9.987 16.336 -6.493 1.00 78.00 83 ARG A O 1
ATOM 670 N N . LEU A 1 84 ? -8.700 17.755 -7.678 1.00 75.38 84 LEU A N 1
ATOM 671 C CA . LEU A 1 84 ? -7.768 18.109 -6.605 1.00 75.38 84 LEU A CA 1
ATOM 672 C C . LEU A 1 84 ? -7.855 19.612 -6.354 1.00 75.38 84 LEU A C 1
ATOM 674 O O . LEU A 1 84 ? -7.833 20.406 -7.292 1.00 75.38 84 LEU A O 1
ATOM 678 N N . ASN A 1 85 ? -7.998 20.013 -5.089 1.00 78.12 85 ASN A N 1
ATOM 679 C CA . ASN A 1 85 ? -8.102 21.422 -4.681 1.00 78.12 85 ASN A CA 1
ATOM 680 C C . ASN A 1 85 ? -9.172 22.215 -5.462 1.00 78.12 85 ASN A C 1
ATOM 682 O O . ASN A 1 85 ? -8.975 23.371 -5.826 1.00 78.12 85 ASN A O 1
ATOM 686 N N . GLY A 1 86 ? -10.302 21.570 -5.773 1.00 82.69 86 GLY A N 1
ATOM 687 C CA . GLY A 1 86 ? -11.410 22.180 -6.516 1.00 82.69 86 GLY A CA 1
ATOM 688 C C . GLY A 1 86 ? -11.183 22.346 -8.023 1.00 82.69 86 GLY A C 1
ATOM 689 O O . GLY A 1 86 ? -12.111 22.774 -8.708 1.00 82.69 86 GLY A O 1
ATOM 690 N N . LYS A 1 87 ? -10.008 21.973 -8.545 1.00 77.88 87 LYS A N 1
ATOM 691 C CA . LYS A 1 87 ? -9.679 21.984 -9.974 1.00 77.88 87 LYS A CA 1
ATOM 692 C C . LYS A 1 87 ? -9.742 20.572 -10.546 1.00 77.88 87 LYS A C 1
ATOM 694 O O . LYS A 1 87 ? -9.266 19.619 -9.928 1.00 77.88 87 LYS A O 1
ATOM 699 N N . ASP A 1 88 ? -10.314 20.450 -11.737 1.00 78.38 88 ASP A N 1
ATOM 700 C CA . ASP A 1 88 ? -10.307 19.192 -12.475 1.00 78.38 88 ASP A CA 1
ATOM 701 C C . ASP A 1 88 ? -8.951 19.043 -13.179 1.00 78.38 88 ASP A C 1
ATOM 703 O O . ASP A 1 88 ? -8.532 19.905 -13.952 1.00 78.38 88 ASP A O 1
ATOM 707 N N . GLN A 1 89 ? -8.241 17.960 -12.877 1.00 76.94 89 GLN A N 1
ATOM 708 C CA . GLN A 1 89 ? -6.932 17.627 -13.430 1.00 76.94 89 GLN A CA 1
ATOM 709 C C . GLN A 1 89 ? -6.981 16.252 -14.094 1.00 76.94 89 GLN A C 1
ATOM 711 O O . GLN A 1 89 ? -7.633 15.319 -13.613 1.00 76.94 89 GLN A O 1
ATOM 716 N N . ARG A 1 90 ? -6.262 16.108 -15.207 1.00 75.38 90 ARG A N 1
ATOM 717 C CA . ARG A 1 90 ? -6.135 14.842 -15.930 1.00 75.38 90 ARG A CA 1
ATOM 718 C C . ARG A 1 90 ? -4.754 14.255 -15.682 1.00 75.38 90 ARG A C 1
ATOM 720 O O . ARG A 1 90 ? -3.753 14.881 -16.004 1.00 75.38 90 ARG A O 1
ATOM 727 N N . GLN A 1 91 ? -4.717 13.056 -15.113 1.00 79.12 91 GLN A N 1
ATOM 728 C CA . GLN A 1 91 ? -3.490 12.307 -14.866 1.00 79.12 91 GLN A CA 1
ATOM 729 C C . GLN A 1 91 ? -3.301 11.226 -15.923 1.00 79.12 91 GLN A C 1
ATOM 731 O O . GLN A 1 91 ? -4.267 10.581 -16.345 1.00 79.12 91 GLN A O 1
ATOM 736 N N . TYR A 1 92 ? -2.046 10.990 -16.291 1.00 80.12 92 TYR A N 1
ATOM 737 C CA . TYR A 1 92 ? -1.648 9.970 -17.250 1.00 80.12 92 TYR A CA 1
ATOM 738 C C . TYR A 1 92 ? -0.695 8.980 -16.589 1.00 80.12 92 TYR A C 1
ATOM 740 O O . TYR A 1 92 ? 0.212 9.368 -15.862 1.00 80.12 92 TYR A O 1
ATOM 748 N N . LEU A 1 93 ? -0.906 7.695 -16.853 1.00 76.19 93 LEU A N 1
ATOM 749 C CA . LEU A 1 93 ? 0.021 6.633 -16.496 1.00 76.19 93 LEU A CA 1
ATOM 750 C C . LEU A 1 93 ? 0.900 6.343 -17.706 1.00 76.19 93 LEU A C 1
ATOM 752 O O . LEU A 1 93 ? 0.389 5.954 -18.760 1.00 76.19 93 LEU A O 1
ATOM 756 N N . THR A 1 94 ? 2.205 6.494 -17.548 1.00 68.69 94 THR A N 1
ATOM 757 C CA . THR A 1 94 ? 3.208 6.215 -18.576 1.00 68.69 94 THR A CA 1
ATOM 758 C C . THR A 1 94 ? 4.032 4.983 -18.185 1.00 68.69 94 THR A C 1
ATOM 760 O O . THR A 1 94 ? 4.090 4.619 -17.007 1.00 68.69 94 THR A O 1
ATOM 763 N N . PRO A 1 95 ? 4.617 4.256 -19.156 1.00 67.25 95 PRO A N 1
ATOM 764 C CA . PRO A 1 95 ? 5.586 3.217 -18.837 1.00 67.25 95 PRO A CA 1
ATOM 765 C C . PRO A 1 95 ? 6.816 3.846 -18.170 1.00 67.25 95 PRO A C 1
ATOM 767 O O . PRO A 1 95 ? 7.156 4.976 -18.524 1.00 67.25 95 PRO A O 1
ATOM 770 N N . PRO A 1 96 ? 7.510 3.124 -17.271 1.00 62.75 96 PRO A N 1
ATOM 771 C CA . PRO A 1 96 ? 8.750 3.620 -16.690 1.00 62.75 96 PRO A CA 1
ATOM 772 C C . PRO A 1 96 ? 9.760 3.903 -17.804 1.00 62.75 96 PRO A C 1
ATOM 774 O O . PRO A 1 96 ? 10.032 3.036 -18.642 1.00 62.75 96 PRO A O 1
ATOM 777 N N . GLU A 1 97 ? 10.292 5.123 -17.825 1.00 61.16 97 GLU A N 1
ATOM 778 C CA . GLU A 1 97 ? 11.406 5.471 -18.695 1.00 61.16 97 GLU A CA 1
ATOM 779 C C . GLU A 1 97 ? 12.669 4.815 -18.135 1.00 61.16 97 GLU A C 1
ATOM 781 O O . GLU A 1 97 ? 13.048 5.021 -16.984 1.00 61.16 97 GLU A O 1
ATOM 786 N N . ILE A 1 98 ? 13.281 3.940 -18.933 1.00 55.72 98 ILE A N 1
ATOM 787 C CA . ILE A 1 98 ? 14.555 3.320 -18.580 1.00 55.72 98 ILE A CA 1
ATOM 788 C C . ILE A 1 98 ? 15.612 4.394 -18.819 1.00 55.72 98 ILE A C 1
ATOM 790 O O . ILE A 1 98 ? 16.002 4.624 -19.962 1.00 55.72 98 ILE A O 1
ATOM 794 N N . VAL A 1 99 ? 16.030 5.077 -17.755 1.00 56.00 99 VAL A N 1
ATOM 795 C CA . VAL A 1 99 ? 17.178 5.982 -17.809 1.00 56.00 99 VAL A CA 1
ATOM 796 C C . VAL A 1 99 ? 18.419 5.109 -17.980 1.00 56.00 99 VAL A C 1
ATOM 798 O O . VAL A 1 99 ? 18.772 4.330 -17.091 1.00 56.00 99 VAL A O 1
ATOM 801 N N . GLU A 1 100 ? 19.046 5.180 -19.152 1.00 50.38 100 GLU A N 1
ATOM 802 C CA . GLU A 1 100 ? 20.339 4.547 -19.399 1.00 50.38 100 GLU A CA 1
ATOM 803 C C . GLU A 1 100 ? 21.395 5.305 -18.586 1.00 50.38 100 GLU A C 1
ATOM 805 O O . GLU A 1 100 ? 21.955 6.298 -19.034 1.00 50.38 100 GLU A O 1
ATOM 810 N N . VAL A 1 101 ? 21.636 4.876 -17.347 1.00 52.25 101 VAL A N 1
ATOM 811 C CA . VAL A 1 101 ? 22.813 5.318 -16.592 1.00 52.25 101 VAL A CA 1
ATOM 812 C C . VAL A 1 101 ? 24.027 4.737 -17.315 1.00 52.25 101 VAL A C 1
ATOM 814 O O . VAL A 1 101 ? 24.150 3.513 -17.381 1.00 52.25 101 VAL A O 1
ATOM 817 N N . GLU A 1 102 ? 24.890 5.595 -17.869 1.00 53.31 102 GLU A N 1
ATOM 818 C CA . GLU A 1 102 ? 26.031 5.208 -18.722 1.00 53.31 102 GLU A CA 1
ATOM 819 C C . GLU A 1 102 ? 26.964 4.164 -18.071 1.00 53.31 102 GLU A C 1
ATOM 821 O O . GLU A 1 102 ? 27.576 3.365 -18.779 1.00 53.31 102 GLU A O 1
ATOM 826 N N . ASP A 1 103 ? 26.987 4.087 -16.736 1.00 51.00 103 ASP A N 1
ATOM 827 C CA . ASP A 1 103 ? 27.801 3.144 -15.955 1.00 51.00 103 ASP A CA 1
ATOM 828 C C . ASP A 1 103 ? 27.034 1.937 -15.377 1.00 51.00 103 ASP A C 1
ATOM 830 O O . ASP A 1 103 ? 27.607 1.114 -14.655 1.00 51.00 103 ASP A O 1
ATOM 834 N N . SER A 1 104 ? 25.736 1.783 -15.663 1.00 48.06 104 SER A N 1
ATOM 835 C CA . SER A 1 104 ? 24.964 0.659 -15.122 1.00 48.06 104 SER A CA 1
ATOM 836 C C . SER A 1 104 ? 25.121 -0.602 -15.982 1.00 48.06 104 SER A C 1
ATOM 838 O O . SER A 1 104 ? 24.930 -0.556 -17.204 1.00 48.06 104 SER A O 1
ATOM 840 N N . PRO A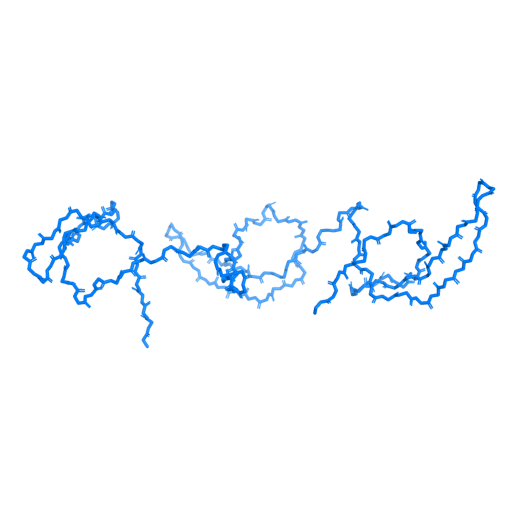 1 105 ? 25.435 -1.767 -15.382 1.00 54.16 105 PRO A N 1
ATOM 841 C CA . PRO A 1 105 ? 25.573 -3.005 -16.128 1.00 54.16 105 PRO A CA 1
ATOM 842 C C . PRO A 1 105 ? 24.223 -3.440 -16.729 1.00 54.16 105 PRO A C 1
ATOM 844 O O . PRO A 1 105 ? 23.372 -4.022 -16.058 1.00 54.16 105 PRO A O 1
ATOM 847 N N . GLN A 1 106 ? 24.040 -3.184 -18.029 1.00 58.59 106 GLN A N 1
ATOM 848 C CA . GLN A 1 106 ? 22.946 -3.727 -18.832 1.00 58.59 106 GLN A CA 1
ATOM 849 C C . GLN A 1 106 ? 22.800 -5.254 -18.670 1.00 58.59 106 GLN A C 1
ATOM 851 O O . GLN A 1 106 ? 23.731 -6.019 -18.939 1.00 58.59 106 GLN A O 1
ATOM 856 N N . PRO A 1 107 ? 21.606 -5.763 -18.325 1.00 56.44 107 PRO A N 1
ATOM 857 C CA . PRO A 1 107 ? 21.421 -7.188 -18.113 1.00 56.44 107 PRO A CA 1
ATOM 858 C C . PRO A 1 107 ? 21.685 -7.974 -19.406 1.00 56.44 107 PRO A C 1
ATOM 860 O O . PRO A 1 107 ? 20.978 -7.867 -20.417 1.00 56.44 107 PRO A O 1
ATOM 863 N N . VAL A 1 108 ? 22.726 -8.803 -19.356 1.00 58.84 108 VAL A N 1
ATOM 864 C CA . VAL A 1 108 ? 23.104 -9.730 -20.421 1.00 58.84 108 VAL A CA 1
ATOM 865 C C . VAL A 1 108 ? 21.983 -10.738 -20.631 1.00 58.84 108 VAL A C 1
ATOM 867 O O . VAL A 1 108 ? 21.646 -11.477 -19.720 1.00 58.84 108 VAL A O 1
ATOM 870 N N . LYS A 1 109 ? 21.433 -10.832 -21.848 1.00 66.06 109 LYS A N 1
ATOM 871 C CA . LYS A 1 109 ? 20.435 -11.855 -22.202 1.00 66.06 109 LYS A CA 1
ATOM 872 C C . LYS A 1 109 ? 21.080 -13.219 -2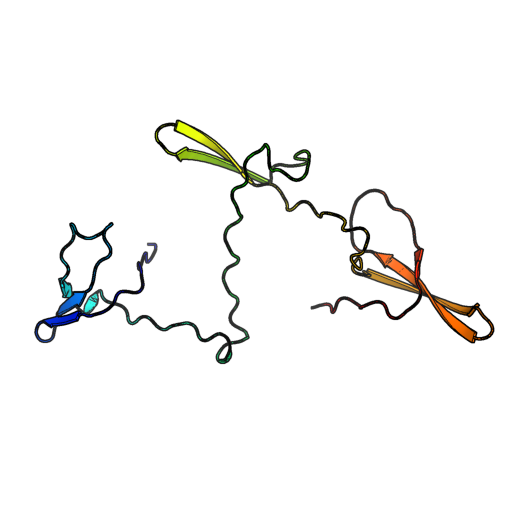2.422 1.00 66.06 109 LYS A C 1
ATOM 874 O O . LYS A 1 109 ? 20.513 -14.234 -22.034 1.00 66.06 109 LYS A O 1
ATOM 879 N N . LYS A 1 110 ? 22.185 -13.247 -23.174 1.00 64.94 110 LYS A N 1
ATOM 880 C CA . LY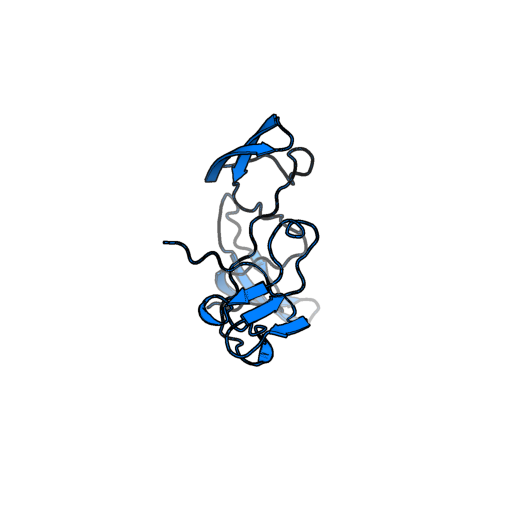S A 1 110 ? 22.845 -14.483 -23.615 1.00 64.94 110 LYS A CA 1
ATOM 881 C C . LYS A 1 110 ? 24.292 -14.226 -24.038 1.00 64.94 110 LYS A C 1
ATOM 883 O O . LYS A 1 110 ? 24.551 -13.277 -24.776 1.00 64.94 110 LYS A O 1
ATOM 888 N N . ILE A 1 111 ? 25.199 -15.131 -23.670 1.00 72.12 111 ILE A N 1
ATOM 889 C CA . ILE A 1 111 ? 26.533 -15.239 -24.278 1.00 72.12 111 ILE A CA 1
ATOM 890 C C . ILE A 1 111 ? 26.410 -16.017 -25.595 1.00 72.12 111 ILE A C 1
ATOM 892 O O . ILE A 1 111 ? 25.877 -17.125 -25.628 1.00 72.12 111 ILE A O 1
ATOM 896 N N . ILE A 1 112 ? 26.874 -15.419 -26.689 1.00 75.75 112 ILE A N 1
ATOM 897 C CA . ILE A 1 112 ? 26.873 -16.009 -28.032 1.00 75.75 112 ILE A CA 1
ATOM 898 C C . ILE A 1 112 ? 28.171 -16.777 -28.288 1.00 75.75 112 ILE A C 1
ATOM 900 O O . ILE A 1 112 ? 28.131 -17.851 -28.876 1.00 75.75 112 ILE A O 1
ATOM 904 N N . ASN A 1 113 ? 29.314 -16.215 -27.893 1.00 74.62 113 ASN A N 1
ATOM 905 C CA . ASN A 1 113 ? 30.625 -16.790 -28.183 1.00 74.62 113 ASN A CA 1
ATOM 906 C C . ASN A 1 113 ? 31.645 -16.400 -27.102 1.00 74.62 113 ASN A C 1
ATOM 908 O O . ASN A 1 113 ? 31.438 -15.426 -26.380 1.00 74.62 113 ASN A O 1
ATOM 912 N N . ALA A 1 114 ? 32.752 -17.131 -27.013 1.00 77.38 114 ALA A N 1
ATOM 913 C CA . ALA A 1 114 ? 33.885 -16.824 -26.156 1.00 77.38 114 ALA A CA 1
ATOM 914 C C . ALA A 1 114 ? 35.192 -16.992 -26.939 1.00 77.38 114 ALA A C 1
ATOM 916 O O . ALA A 1 114 ? 35.352 -17.945 -27.697 1.00 77.38 114 ALA A O 1
ATOM 917 N N . ARG A 1 115 ? 36.148 -16.085 -26.736 1.00 70.88 115 ARG A N 1
ATOM 918 C CA . ARG A 1 115 ? 37.496 -16.187 -27.305 1.00 70.88 115 ARG A CA 1
ATOM 919 C C . ARG A 1 115 ? 38.555 -15.879 -26.260 1.00 70.88 115 ARG A C 1
ATOM 921 O O . ARG A 1 115 ? 38.327 -15.083 -25.349 1.00 70.88 115 ARG A O 1
ATOM 928 N N . LYS A 1 116 ? 39.724 -16.493 -26.411 1.00 80.00 116 LYS A N 1
ATOM 929 C CA . LYS A 1 116 ? 40.913 -16.187 -25.616 1.00 80.00 116 LYS A CA 1
ATOM 930 C C . LYS A 1 116 ? 41.736 -15.134 -26.353 1.00 80.00 116 LYS A C 1
ATOM 932 O O . LYS A 1 116 ? 41.933 -15.252 -27.557 1.00 80.00 116 LYS A O 1
ATOM 937 N N . ILE A 1 117 ? 42.186 -14.112 -25.641 1.00 77.75 117 ILE A N 1
ATOM 938 C CA . ILE A 1 117 ? 43.070 -13.071 -26.161 1.00 77.75 117 ILE A CA 1
ATOM 939 C C . ILE A 1 117 ? 44.195 -12.808 -25.169 1.00 77.75 117 ILE A C 1
ATOM 941 O O . ILE A 1 117 ? 44.014 -12.985 -23.967 1.00 77.75 117 ILE A O 1
ATOM 945 N N . ILE A 1 118 ? 45.339 -12.359 -25.670 1.00 74.56 118 ILE A N 1
ATOM 946 C CA . ILE A 1 118 ? 46.455 -11.921 -24.835 1.00 74.56 118 ILE A CA 1
ATOM 947 C C . ILE A 1 118 ? 46.394 -10.397 -24.777 1.00 74.56 118 ILE A C 1
ATOM 949 O O . ILE A 1 118 ? 46.481 -9.727 -25.803 1.00 74.56 118 ILE A O 1
ATOM 953 N N . LEU A 1 119 ? 46.202 -9.853 -23.581 1.00 66.94 119 LEU A N 1
ATOM 954 C CA . LEU A 1 119 ? 46.151 -8.416 -23.317 1.00 66.94 119 LEU A CA 1
ATOM 955 C C . LEU A 1 119 ? 47.140 -8.120 -22.197 1.00 66.94 119 LEU A C 1
ATOM 957 O O . LEU A 1 119 ? 47.073 -8.738 -21.136 1.00 66.94 119 LEU A O 1
ATOM 961 N N . ASN A 1 120 ? 48.073 -7.199 -22.437 1.00 68.88 120 ASN A N 1
ATOM 962 C CA . ASN A 1 120 ? 49.144 -6.852 -21.494 1.00 68.88 120 ASN A CA 1
ATOM 963 C C . ASN A 1 120 ? 49.948 -8.083 -21.020 1.00 68.88 120 ASN A C 1
ATOM 965 O O . ASN A 1 120 ? 50.242 -8.224 -19.835 1.00 68.88 120 ASN A O 1
ATOM 969 N N . GLY A 1 121 ? 50.236 -9.019 -21.935 1.00 76.50 121 GLY A N 1
ATOM 970 C CA . GLY A 1 121 ? 50.990 -10.245 -21.641 1.00 76.50 121 GLY A CA 1
ATOM 971 C C . GLY A 1 121 ? 50.242 -11.289 -20.802 1.00 76.50 121 GLY A C 1
ATOM 972 O O . GLY A 1 121 ? 50.834 -12.296 -20.428 1.00 76.50 121 GLY A O 1
ATOM 973 N N . LYS A 1 122 ? 48.953 -11.076 -20.502 1.00 73.81 122 LYS A N 1
ATOM 974 C CA . LYS A 1 122 ? 48.117 -12.018 -19.751 1.00 73.81 122 LYS A CA 1
ATOM 975 C C . LYS A 1 122 ? 46.999 -12.579 -20.619 1.00 73.81 122 LYS A C 1
ATOM 977 O O . LYS A 1 122 ? 46.355 -11.858 -21.382 1.00 73.81 122 LYS A O 1
ATOM 982 N N . ASP A 1 123 ? 46.740 -13.866 -20.438 1.00 76.12 123 ASP A N 1
ATOM 983 C CA . ASP A 1 123 ? 45.618 -14.561 -21.053 1.00 76.12 123 ASP A CA 1
ATOM 984 C C . ASP A 1 123 ? 44.284 -14.075 -20.465 1.00 76.12 123 ASP A C 1
ATOM 986 O O . ASP A 1 123 ? 44.004 -14.258 -19.281 1.00 76.12 123 ASP A O 1
ATOM 990 N N . GLN A 1 124 ? 43.430 -13.483 -21.299 1.00 73.31 124 GLN A N 1
ATOM 991 C CA . GLN A 1 124 ? 42.091 -13.018 -20.940 1.00 73.31 124 GLN A CA 1
ATOM 992 C C . GLN A 1 124 ? 41.024 -13.672 -21.823 1.00 73.31 124 GLN A C 1
ATOM 994 O O . GLN A 1 124 ? 41.222 -13.901 -23.016 1.00 73.31 124 GLN A O 1
ATOM 999 N N . ARG A 1 125 ? 39.852 -13.965 -21.247 1.00 70.31 125 ARG A N 1
ATOM 1000 C CA . ARG A 1 125 ? 38.682 -14.442 -22.000 1.00 70.31 125 ARG A CA 1
ATOM 1001 C C . ARG A 1 125 ? 37.737 -13.278 -22.286 1.00 70.31 125 ARG A C 1
ATOM 1003 O O . ARG A 1 125 ? 37.336 -12.564 -21.369 1.00 70.31 125 ARG A O 1
ATOM 1010 N N . GLN A 1 126 ? 37.377 -13.108 -23.552 1.00 73.38 126 GLN A N 1
ATOM 1011 C CA . GLN A 1 126 ? 36.351 -12.176 -24.009 1.00 73.38 126 GLN A CA 1
ATOM 1012 C C . GLN A 1 126 ? 35.105 -12.935 -24.439 1.00 73.38 126 GLN A C 1
ATOM 1014 O O . GLN A 1 126 ? 35.206 -13.987 -25.070 1.00 73.38 126 GLN A O 1
ATOM 1019 N N . TYR A 1 127 ? 33.939 -12.363 -24.158 1.00 72.56 127 TYR A N 1
ATOM 1020 C CA . TYR A 1 127 ? 32.652 -12.962 -24.487 1.00 72.56 127 TYR A CA 1
ATOM 1021 C C . TYR A 1 127 ? 31.880 -12.058 -25.436 1.00 72.56 127 TYR A C 1
ATOM 1023 O O . TYR A 1 127 ? 31.791 -10.854 -25.212 1.00 72.56 127 TYR A O 1
ATOM 1031 N N . LEU A 1 128 ? 31.324 -12.636 -26.497 1.00 73.94 128 LEU A N 1
ATOM 1032 C CA . LEU A 1 128 ? 30.372 -11.967 -27.367 1.00 73.94 128 LEU A CA 1
ATOM 1033 C C . LEU A 1 128 ? 29.003 -12.097 -26.728 1.00 73.94 128 LEU A C 1
ATOM 1035 O O . LEU A 1 128 ? 28.512 -13.213 -26.546 1.00 73.94 128 LEU A O 1
ATOM 1039 N N . VAL A 1 129 ? 28.386 -10.974 -26.393 1.00 71.44 129 VAL A N 1
ATOM 1040 C CA . VAL A 1 129 ? 27.174 -10.966 -25.584 1.00 71.44 129 VAL A CA 1
ATOM 1041 C C . VAL A 1 129 ? 26.035 -10.261 -26.312 1.00 71.44 129 VAL A C 1
ATOM 1043 O O . VAL A 1 129 ? 26.246 -9.334 -27.092 1.00 71.44 129 VAL A O 1
ATOM 1046 N N . ARG A 1 130 ? 24.809 -10.734 -26.073 1.00 62.44 130 ARG A N 1
ATOM 1047 C CA . ARG A 1 130 ? 23.562 -10.110 -26.518 1.00 62.44 130 ARG A CA 1
ATOM 1048 C C . ARG A 1 130 ? 22.777 -9.617 -25.308 1.00 62.44 130 ARG A C 1
ATOM 1050 O O . ARG A 1 130 ? 22.538 -10.397 -24.388 1.00 62.44 130 ARG A O 1
ATOM 1057 N N . PHE A 1 131 ? 22.324 -8.369 -25.343 1.00 63.69 131 PHE A N 1
ATOM 1058 C CA . PHE A 1 131 ? 21.512 -7.735 -24.294 1.00 63.69 131 PHE A CA 1
ATOM 1059 C C . PHE A 1 131 ? 19.994 -7.932 -24.525 1.00 63.69 131 PHE A C 1
ATOM 1061 O O . PHE A 1 131 ? 19.574 -8.382 -25.601 1.00 63.69 131 PHE A O 1
ATOM 1068 N N . LYS A 1 132 ? 19.149 -7.692 -23.505 1.00 54.53 132 LYS A N 1
ATOM 1069 C CA . LYS A 1 132 ? 17.692 -7.974 -23.539 1.00 54.53 132 LYS A CA 1
ATOM 1070 C C . LYS A 1 132 ? 16.853 -6.703 -23.803 1.00 54.53 132 LYS A C 1
ATOM 1072 O O . LYS A 1 132 ? 16.649 -5.952 -22.869 1.00 54.53 132 LYS A O 1
ATOM 1077 N N . ASN A 1 133 ? 16.249 -6.594 -25.008 1.00 51.09 133 ASN A N 1
ATOM 1078 C CA . ASN A 1 133 ? 15.194 -5.630 -25.453 1.00 51.09 133 ASN A CA 1
ATOM 1079 C C . ASN A 1 133 ? 15.557 -4.120 -25.377 1.00 51.09 133 ASN A C 1
ATOM 1081 O O . ASN A 1 133 ? 16.285 -3.723 -24.494 1.00 51.09 133 ASN A O 1
ATOM 1085 N N . ARG A 1 134 ? 15.050 -3.190 -26.203 1.00 50.56 134 ARG A N 1
ATOM 1086 C CA . ARG A 1 134 ? 14.247 -3.191 -27.445 1.00 50.56 134 ARG A CA 1
ATOM 1087 C C . ARG A 1 134 ? 14.431 -1.799 -28.084 1.00 50.56 134 ARG A C 1
ATOM 1089 O O . ARG A 1 134 ? 14.264 -0.807 -27.396 1.00 50.56 134 ARG A O 1
ATOM 1096 N N . GLN A 1 135 ? 14.603 -1.793 -29.407 1.00 42.56 135 GLN A N 1
ATOM 1097 C CA . GLN A 1 135 ? 14.756 -0.652 -30.326 1.00 42.56 135 GLN A CA 1
ATOM 1098 C C . GLN A 1 135 ? 16.211 -0.229 -30.603 1.00 42.56 135 GLN A C 1
ATOM 1100 O O . GLN A 1 135 ? 16.898 0.354 -29.785 1.00 42.56 135 GLN A O 1
ATOM 1105 N N . GLN A 1 136 ? 16.651 -0.588 -31.815 1.00 41.16 136 GLN A N 1
ATOM 1106 C CA . GLN A 1 136 ? 17.759 0.019 -32.559 1.00 41.16 136 GLN A CA 1
ATOM 1107 C C . GLN A 1 136 ? 19.176 -0.000 -31.975 1.00 41.16 136 GLN A C 1
ATOM 1109 O O . GLN A 1 136 ? 19.944 0.907 -32.246 1.00 41.16 136 GLN A O 1
ATOM 1114 N N . ILE A 1 137 ? 19.626 -1.094 -31.359 1.00 42.75 137 ILE A N 1
ATOM 1115 C CA . ILE A 1 137 ? 21.072 -1.363 -31.356 1.00 42.75 137 ILE A CA 1
ATOM 1116 C C . ILE A 1 137 ? 21.327 -2.825 -31.738 1.00 42.75 137 ILE A C 1
ATOM 1118 O O . ILE A 1 137 ? 21.309 -3.745 -30.922 1.00 42.75 137 ILE A O 1
ATOM 1122 N N . LYS A 1 138 ? 21.547 -3.056 -33.039 1.00 44.91 138 LYS A N 1
ATOM 1123 C CA . LYS A 1 138 ? 22.151 -4.287 -33.575 1.00 44.91 138 LYS A CA 1
ATOM 1124 C C . LYS A 1 138 ? 23.655 -4.314 -33.255 1.00 44.91 138 LYS A C 1
ATOM 1126 O O . LYS A 1 138 ? 24.462 -4.389 -34.176 1.00 44.91 138 LYS A O 1
ATOM 1131 N N . THR A 1 139 ? 24.074 -4.260 -31.998 1.00 50.41 139 THR A N 1
ATOM 1132 C CA . THR A 1 139 ? 25.496 -4.469 -31.695 1.00 50.41 139 THR A CA 1
ATOM 1133 C C . THR A 1 139 ? 25.638 -5.642 -30.742 1.00 50.41 139 THR A C 1
ATOM 1135 O O . THR A 1 139 ? 25.280 -5.607 -29.569 1.00 50.41 139 THR A O 1
ATOM 1138 N N . ASN A 1 140 ? 26.103 -6.762 -31.298 1.00 55.72 140 ASN A N 1
ATOM 1139 C CA . ASN A 1 140 ? 26.767 -7.755 -30.473 1.00 55.72 140 ASN A CA 1
ATOM 1140 C C . ASN A 1 140 ? 28.088 -7.103 -30.040 1.00 55.72 140 ASN A C 1
ATOM 1142 O O . ASN A 1 140 ? 28.857 -6.679 -30.904 1.00 55.72 140 ASN A O 1
ATOM 1146 N N . SER A 1 141 ? 28.347 -7.037 -28.739 1.00 58.56 141 SER A N 1
ATOM 1147 C CA . SER A 1 141 ? 29.556 -6.405 -28.201 1.00 58.56 141 SER A CA 1
ATOM 1148 C C . SER A 1 141 ? 30.419 -7.440 -27.491 1.00 58.56 141 SER A C 1
ATOM 1150 O O . SER A 1 141 ? 29.909 -8.367 -26.854 1.00 58.56 141 SER A O 1
ATOM 1152 N N . TRP A 1 142 ? 31.738 -7.299 -27.622 1.00 62.59 142 TRP A N 1
ATOM 1153 C CA . TRP A 1 142 ? 32.702 -8.109 -26.883 1.00 62.59 142 TRP A CA 1
ATOM 1154 C C . TRP A 1 142 ? 32.930 -7.492 -25.501 1.00 62.59 142 TRP A C 1
ATOM 1156 O O . TRP A 1 142 ? 33.388 -6.357 -25.406 1.00 62.59 142 TRP A O 1
ATOM 1166 N N . LEU A 1 143 ? 32.643 -8.243 -24.438 1.00 63.69 143 LEU A N 1
ATOM 1167 C CA . LEU A 1 143 ? 32.833 -7.822 -23.048 1.00 63.69 143 LEU A CA 1
ATOM 1168 C C . LEU A 1 143 ? 33.954 -8.614 -22.360 1.00 63.69 143 LEU A C 1
ATOM 1170 O O . LEU A 1 143 ? 34.201 -9.785 -22.675 1.00 63.69 143 LEU A O 1
ATOM 1174 N N . LYS A 1 144 ? 34.616 -7.966 -21.392 1.00 60.47 144 LYS A N 1
ATOM 1175 C CA . LYS A 1 144 ? 35.567 -8.578 -20.450 1.00 60.47 144 LYS A CA 1
ATOM 1176 C C . LYS A 1 144 ? 34.845 -8.839 -19.123 1.00 60.47 144 LYS A C 1
ATOM 1178 O O . LYS A 1 144 ? 34.074 -8.001 -18.674 1.00 60.47 144 LYS A O 1
ATOM 1183 N N . MET A 1 145 ? 35.088 -9.994 -18.512 1.00 48.81 145 MET A N 1
ATOM 1184 C CA . MET A 1 145 ? 34.570 -10.331 -17.176 1.00 48.81 145 MET A CA 1
ATOM 1185 C C . MET A 1 145 ? 35.543 -9.836 -16.084 1.00 48.81 145 MET A C 1
ATOM 1187 O O . MET A 1 145 ? 36.739 -9.748 -16.377 1.00 48.81 145 MET A O 1
ATOM 1191 N N . PRO A 1 146 ? 35.079 -9.554 -14.846 1.00 47.78 146 PRO A N 1
ATOM 1192 C CA . PRO A 1 146 ? 33.784 -9.945 -14.276 1.00 47.78 146 PRO A CA 1
ATOM 1193 C C . PRO A 1 146 ? 32.645 -8.960 -14.582 1.00 47.78 146 PRO A C 1
ATOM 1195 O O . PRO A 1 146 ? 32.678 -7.807 -14.174 1.00 47.78 146 PRO A O 1
ATOM 1198 N N . TYR A 1 147 ? 31.610 -9.444 -15.268 1.00 48.03 147 TYR A N 1
ATOM 1199 C CA 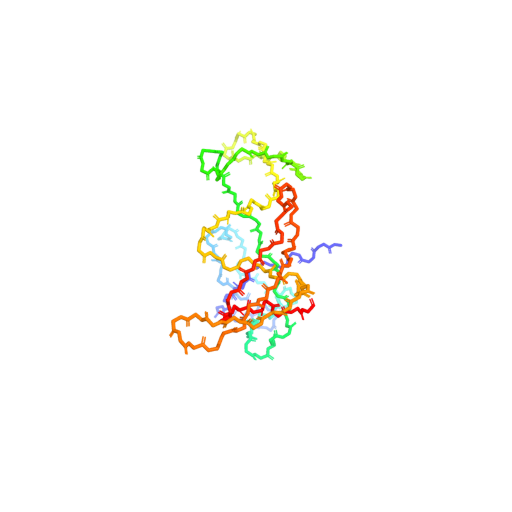. TYR A 1 147 ? 30.325 -8.767 -15.427 1.00 48.03 147 TYR A CA 1
ATOM 1200 C C . TYR A 1 147 ? 29.305 -9.452 -14.518 1.00 48.03 147 TYR A C 1
ATOM 1202 O O . TYR A 1 147 ? 29.229 -10.683 -14.507 1.00 48.03 147 TYR A O 1
ATOM 1210 N N . GLN A 1 148 ? 28.537 -8.683 -13.748 1.00 46.50 148 GLN A N 1
ATOM 1211 C CA . GLN A 1 148 ? 27.474 -9.225 -12.901 1.00 46.50 148 GLN A CA 1
ATOM 1212 C C . GLN A 1 148 ? 26.405 -9.844 -13.812 1.00 46.50 148 GLN A C 1
ATOM 1214 O O . GLN A 1 148 ? 25.677 -9.143 -14.513 1.00 46.50 148 GLN A O 1
ATOM 1219 N N . MET A 1 149 ? 26.350 -11.175 -13.868 1.00 43.56 149 MET A N 1
ATOM 1220 C CA . MET A 1 149 ? 25.265 -11.874 -14.549 1.00 43.56 149 MET A CA 1
ATOM 1221 C C . MET A 1 149 ? 24.002 -11.633 -13.733 1.00 43.56 149 MET A C 1
ATOM 1223 O O . MET A 1 149 ? 23.910 -12.102 -12.603 1.00 43.56 149 MET A O 1
ATOM 1227 N N . GLY A 1 150 ? 23.043 -10.889 -14.286 1.00 43.91 150 GLY A N 1
ATOM 1228 C CA . GLY A 1 150 ? 21.731 -10.752 -13.663 1.00 43.91 150 GLY A CA 1
ATOM 1229 C C . GLY A 1 150 ? 21.115 -12.137 -13.481 1.00 43.91 150 GLY A C 1
ATOM 1230 O O . GLY A 1 150 ? 20.870 -12.838 -14.462 1.00 43.91 150 GLY A O 1
ATOM 1231 N N . THR A 1 151 ? 20.923 -12.553 -12.233 1.00 32.81 151 THR A N 1
ATOM 1232 C CA . THR A 1 151 ? 20.308 -13.834 -11.881 1.00 32.81 151 THR A CA 1
ATOM 1233 C C . THR A 1 151 ? 18.878 -13.872 -12.421 1.00 32.81 151 THR A C 1
ATOM 1235 O O . THR A 1 151 ? 18.085 -12.968 -12.162 1.00 32.81 151 THR A O 1
ATOM 1238 N N . PHE A 1 152 ? 18.550 -14.902 -13.199 1.00 35.28 152 PHE A N 1
ATOM 1239 C CA . PHE A 1 152 ? 17.223 -15.099 -13.781 1.00 35.28 152 PHE A CA 1
ATOM 1240 C C . PHE A 1 152 ? 16.364 -15.974 -12.852 1.00 35.28 152 PHE A C 1
ATOM 1242 O O . PHE A 1 152 ? 16.797 -17.070 -12.497 1.00 35.28 152 PHE A O 1
ATOM 1249 N N . ILE A 1 153 ? 15.156 -15.512 -12.506 1.00 29.91 153 ILE A N 1
ATOM 1250 C CA . ILE A 1 153 ? 14.011 -16.338 -12.070 1.00 29.91 153 ILE A CA 1
ATOM 1251 C C . ILE A 1 153 ? 12.925 -16.185 -13.134 1.00 29.91 153 ILE A C 1
ATOM 1253 O O . ILE A 1 153 ? 12.729 -15.033 -13.596 1.00 29.91 153 ILE A O 1
#

pLDDT: mean 70.9, std 14.67, range [29.91, 93.94]